Protein AF-A9IJR2-F1 (afdb_monomer)

Solvent-accessible surface area (backbone atoms only — not comparable to full-atom values): 4428 Å² total; per-residue (Å²): 107,67,69,58,26,61,78,52,36,48,90,81,87,78,87,70,80,69,94,59,55,94,91,65,79,48,85,102,76,45,66,50,54,62,32,62,39,97,92,33,84,47,31,50,76,53,67,77,69,51,61,78,80,64,86,87,85,86,86,87,77,92,130

Foldseek 3Di:
DVVVCVVQVHDDDPDPPDDDDPPDDDPPPDWAGPCRHPVDNATPDDCVNPVPVDDDDDDDDDD

pLDDT: mean 97.57, std 2.35, range [85.88, 98.75]

Mean predicted aligned error: 2.97 Å

Structure (mmCIF, N/CA/C/O backbone):
data_AF-A9IJR2-F1
#
_entry.id   AF-A9IJR2-F1
#
loop_
_atom_site.group_PDB
_atom_site.id
_atom_site.type_symbol
_atom_site.label_atom_id
_atom_site.label_alt_id
_atom_site.label_comp_id
_atom_site.label_asym_id
_atom_site.label_entity_id
_atom_site.label_seq_id
_atom_site.pdbx_PDB_ins_code
_atom_site.Cartn_x
_atom_site.Cartn_y
_atom_site.Cartn_z
_atom_site.occupancy
_atom_site.B_iso_or_equiv
_atom_site.auth_seq_id
_atom_site.auth_comp_id
_atom_site.auth_asym_id
_atom_site.auth_atom_id
_atom_site.pdbx_PDB_model_num
ATOM 1 N N . MET A 1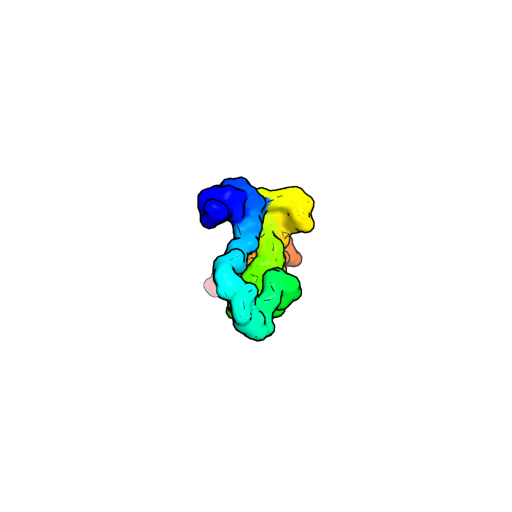 1 ? -8.338 11.439 14.656 1.00 85.88 1 MET A N 1
ATOM 2 C CA . MET A 1 1 ? -7.533 10.236 14.324 1.00 85.88 1 MET A CA 1
ATOM 3 C C . MET A 1 1 ? -7.304 10.125 12.831 1.00 85.88 1 MET A C 1
ATOM 5 O O . MET A 1 1 ? -6.156 9.956 12.457 1.00 85.88 1 MET A O 1
ATOM 9 N N . GLN A 1 2 ? -8.346 10.253 12.004 1.00 96.19 2 GLN A N 1
ATOM 10 C CA . GLN A 1 2 ? -8.201 10.235 10.547 1.00 96.19 2 GLN A CA 1
ATOM 11 C C . GLN A 1 2 ? -7.192 11.271 10.036 1.00 96.19 2 GLN A C 1
ATOM 13 O O . GLN A 1 2 ? -6.197 10.872 9.448 1.00 96.19 2 GLN A O 1
ATOM 18 N N . ASP A 1 3 ? -7.346 12.545 10.403 1.00 97.94 3 ASP A N 1
ATOM 19 C CA . ASP A 1 3 ? -6.403 13.603 10.005 1.00 97.94 3 ASP A CA 1
ATOM 20 C C . ASP A 1 3 ? -4.950 13.278 10.392 1.00 97.94 3 ASP A C 1
ATOM 22 O O . ASP A 1 3 ? -4.017 13.509 9.630 1.00 97.94 3 ASP A O 1
ATOM 26 N N . ALA A 1 4 ? -4.741 12.685 11.573 1.00 97.75 4 ALA A N 1
ATOM 27 C CA . ALA A 1 4 ? -3.411 12.286 12.026 1.00 97.75 4 ALA A CA 1
ATOM 28 C C . ALA A 1 4 ? -2.839 11.125 11.194 1.00 97.75 4 ALA A C 1
ATOM 30 O O . ALA A 1 4 ? -1.641 11.115 10.911 1.00 97.75 4 ALA A O 1
ATOM 31 N N . ALA A 1 5 ? -3.678 10.162 10.798 1.00 98.06 5 ALA A N 1
ATOM 32 C CA . ALA A 1 5 ? -3.277 9.053 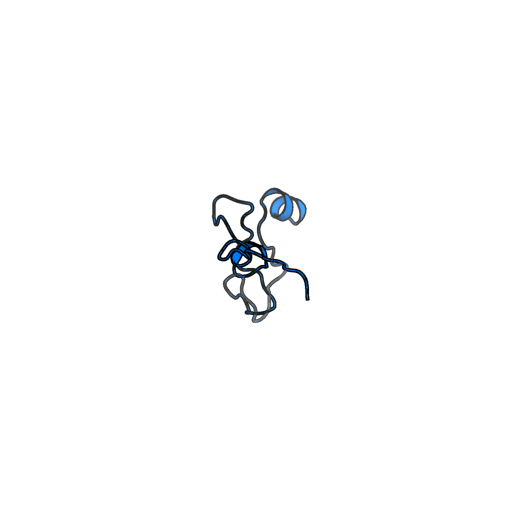9.938 1.00 98.06 5 ALA A CA 1
ATOM 33 C C . ALA A 1 5 ? -2.944 9.531 8.516 1.00 98.06 5 ALA A C 1
ATOM 35 O O . ALA A 1 5 ? -1.947 9.091 7.947 1.00 98.06 5 ALA A O 1
ATOM 36 N N . GLU A 1 6 ? -3.718 10.479 7.986 1.00 97.88 6 GLU A N 1
ATOM 37 C CA . GLU A 1 6 ? -3.481 11.106 6.683 1.00 97.88 6 GLU A CA 1
ATOM 38 C C . GLU A 1 6 ? -2.175 11.907 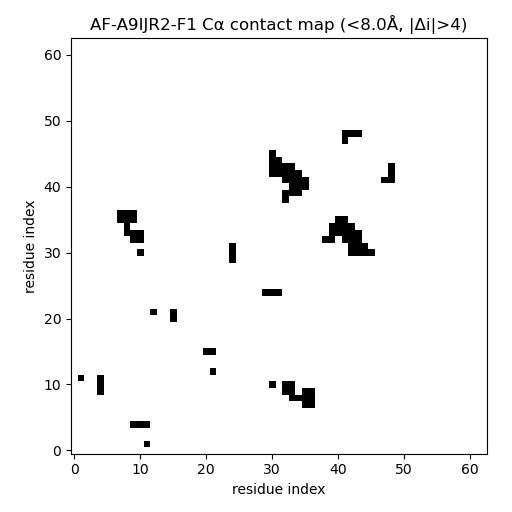6.678 1.00 97.88 6 GLU A C 1
ATOM 40 O O . GLU A 1 6 ? -1.315 11.670 5.831 1.00 97.88 6 GLU A O 1
ATOM 45 N N . VAL A 1 7 ? -1.966 12.776 7.674 1.00 98.19 7 VAL A N 1
ATOM 46 C CA . VAL A 1 7 ? -0.717 13.546 7.828 1.00 98.19 7 VAL A CA 1
ATOM 47 C C . VAL A 1 7 ? 0.495 12.629 8.010 1.00 98.19 7 VAL A C 1
ATOM 49 O O . VAL A 1 7 ? 1.570 12.920 7.490 1.00 98.19 7 VAL A O 1
ATOM 52 N N . SER A 1 8 ? 0.336 11.507 8.718 1.00 98.06 8 SER A N 1
ATOM 53 C CA . SER A 1 8 ? 1.417 10.531 8.924 1.00 98.06 8 SER A CA 1
ATOM 54 C C . SER A 1 8 ? 1.589 9.553 7.758 1.00 98.06 8 SER A C 1
ATOM 56 O O . SER A 1 8 ? 2.502 8.726 7.793 1.00 98.06 8 SER A O 1
ATOM 58 N N . GLY A 1 9 ? 0.698 9.576 6.764 1.00 98.44 9 GLY A N 1
ATOM 59 C CA . GLY A 1 9 ? 0.698 8.633 5.653 1.00 98.44 9 GLY A CA 1
ATOM 60 C C . GLY A 1 9 ? 0.613 7.172 6.102 1.00 98.44 9 GLY A C 1
ATOM 61 O O . GLY A 1 9 ? 1.418 6.361 5.656 1.00 98.44 9 GLY A O 1
ATOM 62 N N . VAL A 1 10 ? -0.298 6.817 7.011 1.00 98.50 10 VAL A N 1
ATOM 63 C CA . VAL A 1 10 ? -0.454 5.443 7.528 1.00 98.50 10 VAL A CA 1
ATOM 64 C C . VAL A 1 10 ? -1.881 4.928 7.342 1.00 98.50 10 VAL A C 1
ATOM 66 O O . VAL A 1 10 ? -2.843 5.684 7.457 1.00 98.50 10 VAL A O 1
ATOM 69 N N . ALA A 1 11 ? -2.026 3.630 7.061 1.00 98.12 11 ALA A N 1
ATOM 70 C CA . ALA A 1 11 ? -3.331 2.981 6.983 1.00 98.12 11 ALA A CA 1
ATOM 71 C C . ALA A 1 11 ? -4.054 3.034 8.341 1.00 98.12 11 ALA A C 1
ATOM 73 O O . ALA A 1 11 ? -3.441 2.846 9.394 1.00 98.12 11 ALA A O 1
ATOM 74 N N . LEU A 1 12 ? -5.365 3.274 8.313 1.00 97.94 12 LEU A N 1
ATOM 75 C CA . LEU A 1 12 ? -6.191 3.444 9.505 1.00 97.94 12 LEU A CA 1
ATOM 76 C C . LEU A 1 12 ? -7.236 2.335 9.600 1.00 97.94 12 LEU A C 1
ATOM 78 O O . LEU A 1 12 ? -8.045 2.150 8.698 1.00 97.94 12 LEU A O 1
ATOM 82 N N . SER A 1 13 ? -7.252 1.641 10.734 1.00 97.88 13 SER A N 1
ATOM 83 C CA . SER A 1 13 ? -8.341 0.745 11.124 1.00 97.88 13 SER A CA 1
ATOM 84 C C . SER A 1 13 ? -9.200 1.412 12.195 1.00 97.88 13 SER A C 1
ATOM 86 O O . SER A 1 13 ? -8.666 2.003 13.133 1.00 97.88 13 SER A O 1
ATOM 88 N N . LEU A 1 14 ? -10.525 1.310 12.083 1.00 97.62 14 LEU A N 1
ATOM 89 C CA . LEU A 1 14 ? -11.473 1.944 13.003 1.00 97.62 14 LEU A CA 1
ATOM 90 C C . LEU A 1 14 ? -12.396 0.897 13.620 1.00 97.62 14 LEU A C 1
ATOM 92 O O . LEU A 1 14 ? -12.979 0.090 12.904 1.00 97.62 14 LEU A O 1
ATOM 96 N N . ASN A 1 15 ? -12.561 0.950 14.944 1.00 97.56 15 ASN A N 1
ATOM 97 C CA . ASN A 1 15 ? -13.531 0.141 15.691 1.00 97.56 15 ASN A CA 1
ATOM 98 C C . ASN A 1 15 ? -13.448 -1.372 15.411 1.00 97.56 15 ASN A C 1
ATOM 100 O O . ASN A 1 15 ? -14.470 -2.045 15.285 1.00 97.56 15 ASN A O 1
ATOM 104 N N . LEU A 1 16 ? -12.229 -1.915 15.336 1.00 97.94 16 LEU A N 1
ATOM 105 C CA . LEU A 1 16 ? -11.996 -3.356 15.224 1.00 97.94 16 LEU A CA 1
ATOM 106 C C . LEU A 1 16 ? -12.369 -4.073 16.535 1.00 97.94 16 LEU A C 1
ATOM 108 O O . LEU A 1 16 ? -11.522 -4.312 17.391 1.00 97.94 16 LEU A O 1
ATOM 112 N N . THR A 1 17 ? -13.652 -4.392 16.704 1.00 98.25 17 THR A N 1
ATOM 113 C CA . THR A 1 17 ? -14.206 -5.116 17.868 1.00 98.25 17 THR A CA 1
ATOM 114 C C . THR A 1 17 ? -14.700 -6.526 17.520 1.00 98.25 17 THR A C 1
ATOM 116 O O . THR A 1 17 ? -15.280 -7.208 18.362 1.00 98.25 17 THR A O 1
ATOM 119 N N . GLY A 1 18 ? -14.480 -6.955 16.272 1.00 97.94 18 GLY A N 1
ATOM 120 C CA . GLY A 1 18 ? -14.813 -8.282 15.753 1.00 97.94 18 GLY A CA 1
ATOM 121 C C . GLY A 1 18 ? -13.575 -9.152 15.508 1.00 97.94 18 GLY A C 1
ATOM 122 O O . GLY A 1 18 ? -12.580 -9.051 16.215 1.00 97.94 18 GLY A O 1
ATOM 123 N N . ALA A 1 19 ? -13.633 -10.011 14.487 1.00 97.62 19 ALA A N 1
ATOM 124 C CA . ALA A 1 19 ? -12.575 -10.984 14.179 1.00 97.62 19 ALA A CA 1
ATOM 125 C C . ALA A 1 19 ? -11.444 -10.455 13.271 1.00 97.62 19 ALA A C 1
ATOM 127 O O . ALA A 1 19 ? -10.538 -11.215 12.932 1.00 97.62 19 ALA A O 1
ATOM 128 N N . VAL A 1 20 ? -11.511 -9.187 12.850 1.00 98.00 20 VAL A N 1
ATOM 129 C CA . VAL A 1 20 ? -10.441 -8.526 12.090 1.00 98.00 20 VAL A CA 1
ATOM 130 C C . VAL A 1 20 ? -9.555 -7.765 13.064 1.00 98.00 20 VAL A C 1
ATOM 132 O O . VAL A 1 20 ? -10.049 -6.963 13.855 1.00 98.00 20 VAL A O 1
ATOM 135 N N . PHE A 1 21 ? -8.252 -8.001 12.984 1.00 98.06 21 PHE A N 1
ATOM 136 C CA . PHE A 1 21 ? -7.241 -7.383 13.832 1.00 98.06 21 PHE A CA 1
ATOM 137 C C . PHE A 1 21 ? -6.323 -6.475 13.013 1.00 98.06 21 PHE A C 1
ATOM 139 O O . PHE A 1 21 ? -6.098 -6.707 11.828 1.00 98.06 21 PHE A O 1
ATOM 146 N N . VAL A 1 22 ? -5.731 -5.467 13.659 1.00 97.56 22 VAL A N 1
ATOM 147 C CA . VAL A 1 22 ? -4.877 -4.460 12.995 1.00 97.56 22 VAL A CA 1
ATOM 148 C C . VAL A 1 22 ? -3.652 -5.057 12.284 1.00 97.56 22 VAL A C 1
ATOM 150 O O . VAL A 1 22 ? -3.103 -4.453 11.372 1.00 97.56 22 VAL A O 1
ATOM 153 N N . ASN A 1 23 ? -3.207 -6.246 12.694 1.00 97.06 23 ASN A N 1
ATOM 154 C CA . ASN A 1 23 ? -2.065 -6.945 12.108 1.00 97.06 23 ASN A CA 1
ATOM 155 C C . ASN A 1 23 ? -2.413 -7.749 10.843 1.00 97.06 23 ASN A C 1
ATOM 157 O O . ASN A 1 23 ? -1.521 -8.373 10.269 1.00 97.06 23 ASN A O 1
ATOM 161 N N . GLN A 1 24 ? -3.684 -7.797 10.439 1.00 98.12 24 GLN A N 1
ATOM 162 C CA . GLN A 1 24 ? -4.126 -8.530 9.257 1.00 98.12 24 GLN A CA 1
ATOM 163 C C . GLN A 1 24 ? -4.239 -7.593 8.054 1.00 98.12 24 GLN A C 1
ATOM 165 O O . GLN A 1 24 ? -4.825 -6.520 8.144 1.00 98.12 24 GLN A O 1
ATOM 170 N N . THR A 1 25 ? -3.706 -8.038 6.917 1.00 96.94 25 THR A N 1
ATOM 171 C CA . THR A 1 25 ? -3.840 -7.374 5.614 1.00 96.94 25 THR A CA 1
ATOM 172 C C . THR A 1 25 ? -4.145 -8.417 4.545 1.00 96.94 25 THR A C 1
ATOM 174 O O . THR A 1 25 ? -3.490 -9.463 4.510 1.00 96.94 25 THR A O 1
ATOM 177 N N . ALA A 1 26 ? -5.105 -8.141 3.667 1.00 98.31 26 ALA A N 1
ATOM 178 C CA . ALA A 1 26 ? -5.505 -9.007 2.566 1.00 98.31 26 ALA A CA 1
ATOM 179 C C . ALA A 1 26 ? -4.928 -8.526 1.225 1.00 98.31 26 ALA A C 1
ATOM 181 O O . ALA A 1 26 ? -5.103 -7.373 0.824 1.00 98.31 26 ALA A O 1
ATOM 182 N N . ALA A 1 27 ? -4.279 -9.434 0.487 1.00 98.19 27 ALA A N 1
ATOM 183 C CA . ALA A 1 27 ? -3.831 -9.155 -0.876 1.00 98.19 27 ALA A CA 1
ATOM 184 C C . ALA A 1 27 ? -5.012 -8.761 -1.779 1.00 98.19 27 ALA A C 1
ATOM 186 O O . ALA A 1 27 ? -6.141 -9.200 -1.565 1.00 98.19 27 ALA A O 1
ATOM 187 N N . PHE A 1 28 ? -4.728 -7.964 -2.813 1.00 97.69 28 PHE A N 1
ATOM 188 C CA . PHE A 1 28 ? -5.712 -7.425 -3.766 1.00 97.69 28 PHE A CA 1
ATOM 189 C C . PHE A 1 28 ? -6.733 -6.429 -3.180 1.00 97.69 28 PHE A C 1
ATOM 191 O O . PHE A 1 28 ? -7.585 -5.952 -3.925 1.00 97.69 28 PHE A O 1
ATOM 198 N N . SER A 1 29 ? -6.630 -6.085 -1.892 1.00 98.00 29 SER A N 1
ATOM 199 C CA . SER A 1 29 ? -7.482 -5.097 -1.213 1.00 98.00 29 SER A CA 1
ATOM 200 C C . SER A 1 29 ? -6.644 -4.075 -0.450 1.00 98.00 29 SER A C 1
ATOM 202 O O . SER A 1 29 ? -6.742 -2.875 -0.702 1.00 98.00 29 SER A O 1
ATOM 204 N N . ASP A 1 30 ? -5.785 -4.552 0.452 1.00 98.56 30 ASP A N 1
ATOM 205 C CA . ASP A 1 30 ? -5.143 -3.698 1.444 1.00 98.56 30 ASP A CA 1
ATOM 206 C C . ASP A 1 30 ? -3.717 -3.364 1.011 1.00 98.56 30 ASP A C 1
ATOM 208 O O . ASP A 1 30 ? -2.877 -4.251 0.839 1.00 98.56 30 ASP A O 1
ATOM 212 N N . PHE A 1 31 ? -3.415 -2.074 0.869 1.00 98.38 31 PHE A N 1
ATOM 213 C CA . PHE A 1 31 ? -2.040 -1.630 0.667 1.00 98.38 31 PHE A CA 1
ATOM 214 C C . PHE A 1 31 ? -1.254 -1.781 1.970 1.00 98.38 31 PHE A C 1
ATOM 216 O O . PHE A 1 31 ?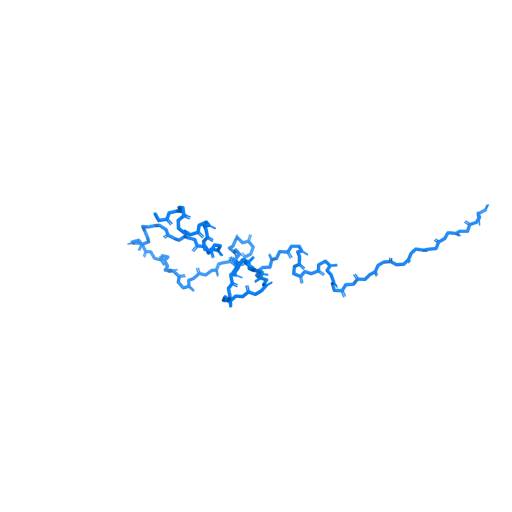 -1.524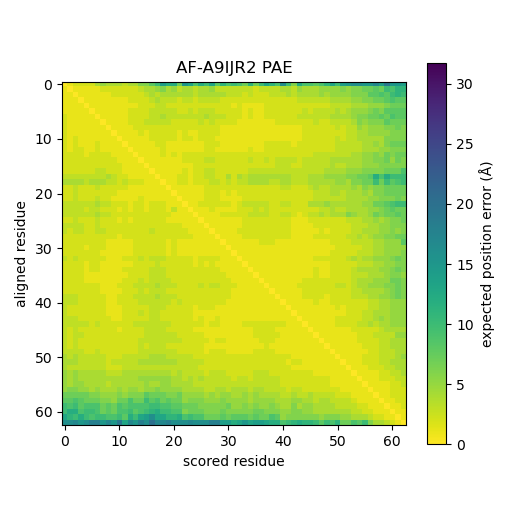 -1.098 2.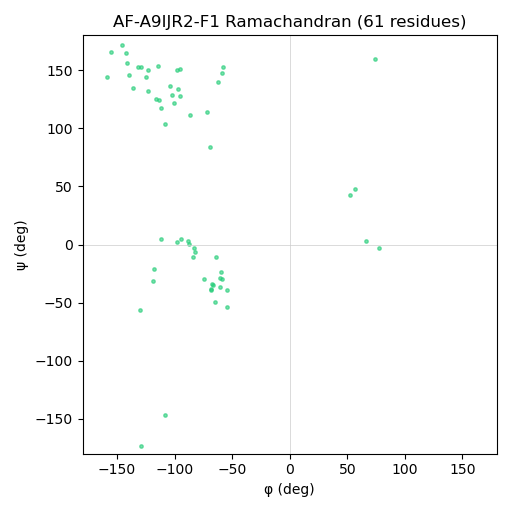961 1.00 98.38 31 PHE A O 1
ATOM 223 N N . HIS A 1 32 ? -0.266 -2.676 1.975 1.00 98.50 32 HIS A N 1
ATOM 224 C CA . HIS A 1 32 ? 0.622 -2.843 3.119 1.00 98.50 32 HIS A CA 1
ATOM 225 C C . HIS A 1 32 ? 1.796 -1.863 3.017 1.00 98.50 32 HIS A C 1
ATOM 227 O O . HIS A 1 32 ? 2.649 -1.983 2.134 1.00 98.50 32 HIS A O 1
ATOM 233 N N . GLY A 1 33 ? 1.822 -0.882 3.923 1.00 97.94 33 GLY A N 1
ATOM 234 C CA . GLY A 1 33 ? 2.688 0.292 3.809 1.00 97.94 33 GLY A CA 1
ATOM 235 C C . GLY A 1 33 ? 2.187 1.279 2.748 1.00 97.94 33 GLY A C 1
ATOM 236 O O . GLY A 1 33 ? 1.400 0.930 1.873 1.00 97.94 33 GLY A O 1
ATOM 237 N N . THR A 1 34 ? 2.631 2.532 2.836 1.00 98.44 34 THR A N 1
ATOM 238 C CA . THR A 1 34 ? 2.199 3.611 1.924 1.00 98.44 34 THR A CA 1
ATOM 239 C C . THR A 1 34 ? 3.343 4.205 1.107 1.00 98.44 34 THR A C 1
ATOM 241 O O . THR A 1 34 ? 3.097 4.841 0.090 1.00 98.44 34 THR A O 1
ATOM 244 N N . GLY A 1 35 ? 4.593 4.056 1.556 1.00 98.25 35 GLY A N 1
ATOM 245 C CA . GLY A 1 35 ? 5.726 4.807 1.010 1.00 98.25 35 GLY A CA 1
ATOM 246 C C . GLY A 1 35 ? 5.830 6.262 1.484 1.00 98.25 35 GLY A C 1
ATOM 247 O O . GLY A 1 35 ? 6.785 6.943 1.122 1.00 98.25 35 GLY A O 1
ATOM 248 N N . ALA A 1 36 ? 4.874 6.748 2.283 1.00 98.56 36 ALA A N 1
ATOM 249 C CA . ALA A 1 36 ? 4.754 8.161 2.651 1.00 98.56 36 ALA A CA 1
ATOM 250 C C . ALA A 1 36 ? 5.368 8.511 4.019 1.00 98.56 36 ALA A C 1
ATOM 252 O O . ALA A 1 36 ? 5.290 9.660 4.451 1.00 98.56 36 ALA A O 1
ATOM 253 N N . ASN A 1 37 ? 5.972 7.546 4.717 1.00 98.44 37 ASN A N 1
ATOM 254 C CA . ASN A 1 37 ? 6.590 7.765 6.024 1.00 98.44 37 ASN A CA 1
ATOM 255 C C . ASN A 1 37 ? 7.841 6.888 6.225 1.00 98.44 37 ASN A C 1
ATOM 257 O O . ASN A 1 37 ? 8.113 6.005 5.412 1.00 98.44 37 ASN A O 1
ATOM 261 N N . PRO A 1 38 ? 8.625 7.098 7.300 1.00 98.50 38 PRO A N 1
ATOM 262 C CA . PRO A 1 38 ? 9.880 6.371 7.504 1.00 98.50 38 PRO A CA 1
ATOM 263 C C . PRO A 1 38 ? 9.754 4.853 7.707 1.00 98.50 38 PRO A C 1
ATOM 265 O O . PRO A 1 38 ? 10.777 4.173 7.711 1.00 98.50 38 PRO A O 1
ATOM 268 N N . ALA A 1 39 ? 8.546 4.307 7.902 1.00 98.31 39 ALA A N 1
ATOM 269 C CA . ALA A 1 39 ? 8.366 2.876 8.152 1.00 98.31 39 ALA A CA 1
ATOM 270 C C . ALA A 1 39 ? 8.555 2.028 6.883 1.00 98.31 39 ALA A C 1
ATOM 272 O O . ALA A 1 39 ? 8.990 0.882 6.972 1.00 98.31 39 ALA A O 1
ATOM 273 N N . ALA A 1 40 ? 8.244 2.583 5.708 1.00 98.12 40 ALA A N 1
ATOM 274 C CA . ALA A 1 40 ? 8.474 1.948 4.415 1.00 98.12 40 ALA A CA 1
ATOM 275 C C . ALA A 1 40 ? 8.520 3.006 3.308 1.00 98.12 40 ALA A C 1
ATOM 277 O O . ALA A 1 40 ? 7.748 3.958 3.326 1.00 98.12 40 ALA A O 1
ATOM 278 N N . ASN A 1 41 ? 9.373 2.803 2.303 1.00 98.38 41 ASN A N 1
ATOM 279 C CA . ASN A 1 41 ? 9.529 3.711 1.160 1.00 98.38 41 ASN A CA 1
ATOM 280 C C . ASN A 1 41 ? 8.676 3.334 -0.072 1.00 98.38 41 ASN A C 1
ATOM 282 O O . ASN A 1 41 ? 8.809 3.965 -1.117 1.00 98.38 41 ASN A O 1
ATOM 286 N N . ALA A 1 42 ? 7.827 2.308 0.032 1.00 98.56 42 ALA A N 1
ATOM 287 C CA . ALA A 1 42 ? 6.870 1.890 -0.993 1.00 98.56 42 ALA A CA 1
ATOM 288 C C . ALA A 1 42 ? 5.686 1.137 -0.355 1.00 98.56 42 ALA A C 1
ATOM 290 O O . ALA A 1 42 ? 5.778 0.701 0.795 1.00 98.56 42 ALA A O 1
ATOM 291 N N . ALA A 1 43 ? 4.600 0.958 -1.110 1.00 98.75 43 ALA A N 1
ATOM 292 C CA . ALA A 1 43 ? 3.470 0.100 -0.749 1.00 98.75 43 ALA A CA 1
ATOM 293 C C . ALA A 1 43 ? 3.605 -1.309 -1.360 1.00 98.75 43 ALA A C 1
ATOM 295 O O . ALA A 1 43 ? 4.171 -1.475 -2.444 1.00 98.75 43 ALA A O 1
ATOM 296 N N . LEU A 1 44 ? 3.038 -2.324 -0.699 1.00 98.44 44 LEU A N 1
ATOM 297 C CA . LEU A 1 44 ? 2.910 -3.693 -1.211 1.00 98.44 44 LEU A CA 1
ATOM 298 C C . LEU A 1 44 ? 1.439 -3.984 -1.558 1.00 98.44 44 LEU A C 1
ATOM 300 O O . LEU A 1 44 ? 0.625 -4.200 -0.666 1.00 98.44 44 LEU A O 1
ATOM 304 N N . SER A 1 45 ? 1.031 -3.989 -2.826 1.00 98.44 45 SER A N 1
ATOM 305 C CA . SER A 1 45 ? 1.747 -3.483 -4.007 1.00 98.44 45 SER A CA 1
ATOM 306 C C . SER A 1 45 ? 0.885 -2.444 -4.705 1.00 98.44 45 SER A C 1
ATOM 308 O O . SER A 1 45 ? -0.334 -2.568 -4.721 1.00 98.44 45 SER A O 1
ATOM 310 N N . ASP A 1 46 ? 1.521 -1.479 -5.358 1.00 98.62 46 ASP A N 1
ATOM 311 C CA . ASP A 1 46 ? 0.875 -0.521 -6.250 1.00 98.62 46 ASP A CA 1
ATOM 312 C C . ASP A 1 46 ? 1.598 -0.459 -7.611 1.00 98.62 46 ASP A C 1
ATOM 314 O O . ASP A 1 46 ? 2.493 -1.259 -7.912 1.00 98.62 46 ASP A O 1
ATOM 318 N N . SER A 1 47 ? 1.193 0.479 -8.468 1.00 98.69 47 SER A N 1
ATOM 319 C CA . SER A 1 47 ? 1.841 0.678 -9.768 1.00 98.69 47 SER A CA 1
ATOM 320 C C . SER A 1 47 ? 3.272 1.216 -9.637 1.00 98.69 47 SER A C 1
ATOM 322 O O . SER A 1 47 ? 4.141 0.838 -10.429 1.00 98.69 47 SER A O 1
ATOM 324 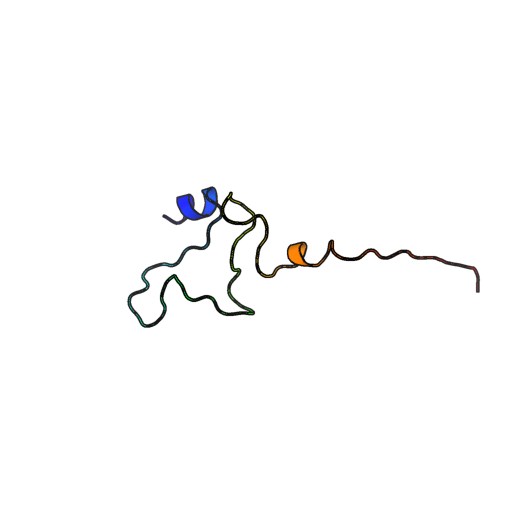N N . ALA A 1 48 ? 3.558 2.057 -8.639 1.00 98.50 48 ALA A N 1
ATOM 325 C CA . ALA A 1 48 ? 4.887 2.616 -8.399 1.00 98.50 48 ALA A CA 1
ATOM 326 C C . ALA A 1 48 ? 5.890 1.527 -7.987 1.00 98.50 48 ALA A C 1
ATOM 328 O O . ALA A 1 48 ? 7.041 1.545 -8.428 1.00 98.50 48 ALA A O 1
ATOM 329 N N . PHE A 1 49 ? 5.430 0.520 -7.241 1.00 98.62 49 PHE A N 1
ATOM 330 C CA . PHE A 1 49 ? 6.224 -0.619 -6.802 1.00 98.62 49 PHE A CA 1
ATOM 331 C C . PHE A 1 49 ? 6.825 -1.403 -7.970 1.00 98.62 49 PHE A C 1
ATOM 333 O O . PHE A 1 49 ? 7.897 -1.989 -7.809 1.00 98.62 49 PHE A O 1
ATOM 340 N N . VAL A 1 50 ? 6.177 -1.425 -9.144 1.00 98.75 50 VAL A N 1
ATOM 341 C CA . VAL A 1 50 ? 6.592 -2.258 -10.291 1.00 98.75 50 VAL A CA 1
ATOM 342 C C . VAL A 1 50 ? 6.968 -1.480 -11.550 1.00 98.75 50 VAL A C 1
ATOM 344 O O . VAL A 1 50 ? 7.845 -1.928 -12.288 1.00 98.75 50 VAL A O 1
ATOM 347 N N . SER A 1 51 ? 6.360 -0.320 -11.799 1.00 98.50 51 SER A N 1
ATOM 348 C CA . SER A 1 51 ? 6.501 0.414 -13.068 1.00 98.50 51 SER A CA 1
ATOM 349 C C . SER A 1 51 ? 7.938 0.834 -13.379 1.00 98.50 51 SER A C 1
ATOM 351 O O . SER A 1 51 ? 8.325 0.901 -14.542 1.00 98.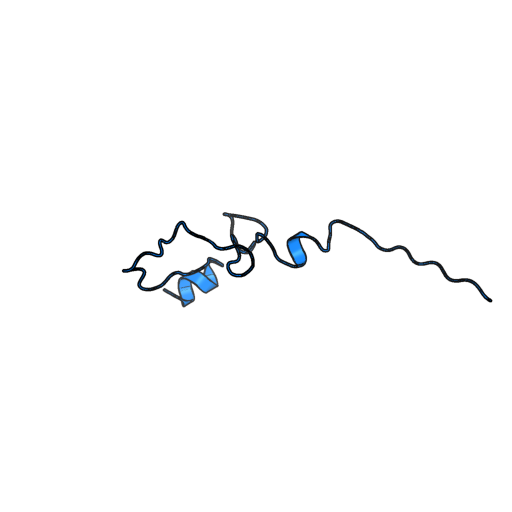50 51 SER A O 1
ATOM 353 N N . ASN A 1 52 ? 8.759 1.066 -12.351 1.00 98.31 52 ASN A N 1
ATOM 354 C CA . ASN A 1 52 ? 10.140 1.510 -12.521 1.00 98.31 52 ASN A CA 1
ATOM 355 C C . ASN A 1 52 ? 11.159 0.361 -12.671 1.00 98.31 52 ASN A C 1
ATOM 357 O O . ASN A 1 52 ? 12.359 0.620 -12.751 1.00 98.31 52 ASN A O 1
ATOM 361 N N . ARG A 1 53 ? 10.708 -0.905 -12.695 1.00 98.56 53 ARG A N 1
ATOM 362 C CA . ARG A 1 53 ? 11.582 -2.096 -12.772 1.00 98.56 53 ARG A CA 1
ATOM 363 C C . ARG A 1 53 ? 12.005 -2.468 -14.192 1.00 98.56 53 ARG A C 1
ATOM 365 O O . ARG A 1 53 ? 12.879 -3.311 -14.362 1.00 98.56 53 ARG A O 1
ATOM 372 N N . PHE A 1 54 ? 11.395 -1.862 -15.207 1.00 98.31 54 PHE A N 1
ATO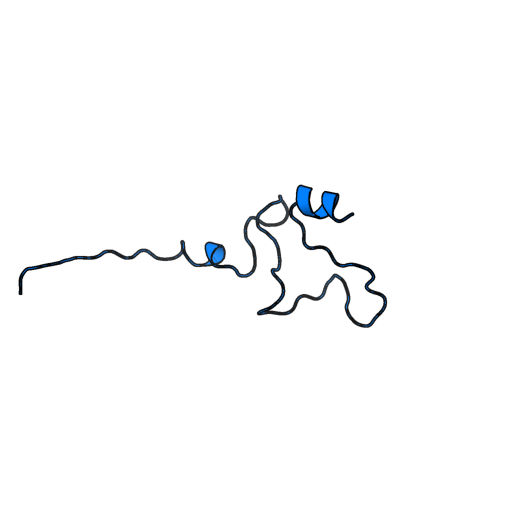M 373 C CA . PHE A 1 54 ? 11.730 -2.087 -16.609 1.00 98.31 54 PHE A CA 1
ATOM 374 C C . PHE A 1 54 ? 11.644 -0.787 -17.411 1.00 98.31 54 PHE A C 1
ATOM 376 O O . PHE A 1 54 ? 11.098 0.221 -16.960 1.00 98.31 54 PHE A O 1
ATOM 383 N N . ARG A 1 55 ? 12.218 -0.807 -18.615 1.00 98.44 55 ARG A N 1
ATOM 384 C CA . ARG A 1 55 ? 12.183 0.292 -19.586 1.00 98.44 55 ARG A CA 1
ATOM 385 C C . ARG A 1 55 ? 11.722 -0.245 -20.932 1.00 98.44 55 ARG A C 1
ATOM 387 O O . ARG A 1 55 ? 11.957 -1.409 -21.242 1.00 98.44 55 ARG A O 1
ATOM 394 N N . VAL A 1 56 ? 11.104 0.615 -21.732 1.00 98.25 56 VAL A N 1
ATOM 395 C CA . VAL A 1 56 ? 10.708 0.304 -23.109 1.00 98.25 56 VAL A CA 1
ATOM 396 C C . VAL A 1 56 ? 11.530 1.177 -24.049 1.00 98.25 56 VAL A C 1
ATOM 398 O O . VAL A 1 56 ? 11.523 2.399 -23.923 1.00 98.25 56 VAL A O 1
ATOM 401 N N . VAL A 1 57 ? 12.242 0.551 -24.986 1.00 98.12 57 VAL A N 1
ATOM 402 C CA . VAL A 1 57 ? 12.988 1.235 -26.050 1.00 98.12 57 VAL A CA 1
ATOM 403 C C . VAL A 1 57 ? 12.293 0.921 -27.368 1.00 98.12 57 VAL A C 1
ATOM 405 O O . VAL A 1 57 ? 12.221 -0.242 -27.757 1.00 98.12 57 VAL A O 1
ATOM 408 N N . GLN A 1 58 ? 11.767 1.942 -28.049 1.00 98.19 58 GLN A N 1
ATOM 409 C CA . GLN A 1 58 ? 11.123 1.758 -29.352 1.00 98.19 58 GLN A CA 1
ATOM 410 C C . GLN A 1 58 ? 12.073 2.084 -30.505 1.00 98.19 58 GLN A C 1
ATOM 412 O O . GLN A 1 58 ? 12.903 2.990 -30.408 1.00 98.19 58 GLN A O 1
ATOM 417 N N . THR A 1 59 ? 11.875 1.413 -31.637 1.00 97.75 59 THR A N 1
ATOM 418 C CA . THR A 1 59 ? 12.453 1.785 -32.933 1.00 97.75 59 THR A CA 1
ATOM 419 C C . THR A 1 59 ? 11.356 1.775 -33.998 1.00 97.75 59 THR A C 1
ATOM 421 O O . THR A 1 59 ? 10.349 1.082 -33.859 1.00 97.75 59 THR A O 1
ATOM 424 N N . ARG A 1 60 ? 11.520 2.575 -35.058 1.00 96.44 60 ARG A N 1
ATOM 425 C CA . ARG A 1 60 ? 10.605 2.607 -36.209 1.00 96.44 60 ARG A CA 1
ATOM 426 C C . ARG A 1 60 ? 11.389 2.741 -37.511 1.00 96.44 60 ARG A C 1
ATOM 428 O O . ARG A 1 60 ? 12.418 3.413 -37.532 1.00 96.44 60 ARG A O 1
ATOM 435 N N . ARG A 1 61 ? 10.896 2.114 -38.581 1.00 95.56 61 ARG A N 1
ATOM 436 C CA . ARG A 1 61 ? 11.456 2.157 -39.943 1.00 95.56 61 ARG A CA 1
ATOM 437 C C . ARG A 1 61 ? 10.327 2.214 -40.973 1.00 95.56 61 ARG A C 1
ATOM 439 O O . ARG A 1 61 ? 9.214 1.801 -40.655 1.00 95.56 61 ARG A O 1
ATOM 446 N N . HIS A 1 62 ? 10.615 2.731 -42.167 1.00 91.06 62 HIS A N 1
ATOM 447 C CA . HIS A 1 62 ? 9.671 2.696 -43.288 1.00 91.06 62 HIS A CA 1
ATOM 448 C C . HIS A 1 62 ? 9.289 1.246 -43.633 1.00 91.06 62 HIS A C 1
ATOM 450 O O . HIS A 1 62 ? 10.108 0.338 -43.460 1.00 91.06 62 HIS A O 1
ATOM 456 N N . VAL A 1 63 ? 8.050 1.060 -44.095 1.00 86.06 63 VAL A N 1
ATOM 457 C CA . VAL A 1 63 ? 7.529 -0.182 -44.690 1.00 86.06 63 VAL A CA 1
ATOM 458 C C . VAL A 1 63 ? 7.371 -0.018 -46.190 1.00 86.06 63 VAL A C 1
ATOM 460 O O . VAL A 1 63 ? 7.117 1.134 -46.613 1.00 86.06 63 VAL A O 1
#

Radius of gyration: 18.3 Å; Cα contacts (8 Å, |Δi|>4): 50; chains: 1; bounding box: 28×25×63 Å

Organism: Bordetella petrii (strain ATCC BAA-461 / DSM 12804 / CCUG 43448 / CIP 107267 / Se-1111R) (NCBI:txid340100)

Secondary structure (DSSP, 8-state):
-HHHHHHTT--------SS--TT---TTT--B--SSBTTBSS-BT-HHHHHTT----------

Sequence (63 aa):
MQDAAEVSGVALSLNLTGAVFVNQTAAFSDFHGTGANPAANAALSDSAFVSNRFRVVQTRRHV